Protein AF-A0A1E4ZGZ8-F1 (afdb_monomer_lite)

Secondary structure (DSSP, 8-state):
--------EEEEE-S----HHHHHHHHHHHHH-TT-SEEEEETTTTEEEEEEES-HHHHHHHHHHHHHHHT--

Foldseek 3Di:
DDDPPQDWDKDKDFPAQADPVLVVVLVVVVVVPPQFPDWDDDNVRNMIITTGGSDPVSVVVSVVVSCVSSVPD

pLDDT: mean 76.34, std 11.83, range [42.06, 89.0]

Radius of gyration: 13.15 Å; chains: 1; bounding box: 26×24×45 Å

Sequence (73 aa):
MSVYQVEEYYIYMDDLTISEDQEKELEKLFDDELLIEETEINREEGTITIDKFQDEGAAMDLEEKINE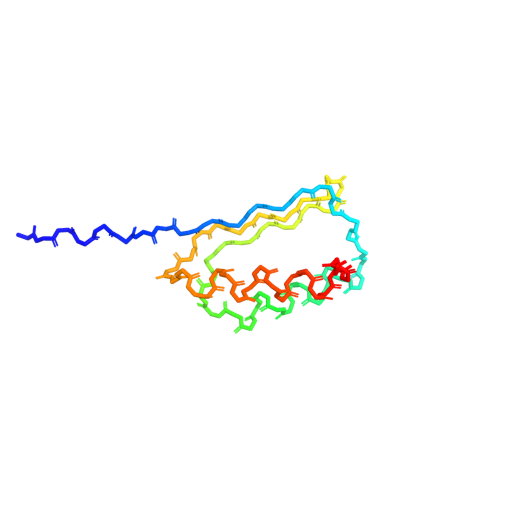VLGND

Structure (mmCIF, N/CA/C/O backbone):
data_AF-A0A1E4ZGZ8-F1
#
_entry.id   AF-A0A1E4ZGZ8-F1
#
loop_
_atom_site.group_PDB
_atom_site.id
_atom_site.type_symbol
_atom_site.label_atom_id
_atom_site.label_alt_id
_atom_site.label_comp_id
_atom_site.label_asym_id
_atom_site.label_entity_id
_atom_site.label_seq_id
_atom_site.pdbx_PDB_ins_code
_atom_site.Cartn_x
_atom_site.Cartn_y
_atom_site.Cartn_z
_atom_site.occupancy
_atom_site.B_iso_or_equiv
_atom_site.auth_seq_id
_atom_site.auth_comp_id
_atom_site.auth_asym_id
_atom_site.auth_atom_id
_atom_site.pdbx_PDB_model_num
ATOM 1 N N . MET A 1 1 ? 12.719 9.494 -35.487 1.00 44.19 1 MET A N 1
ATOM 2 C CA . MET A 1 1 ? 12.499 9.690 -34.042 1.00 44.19 1 MET A CA 1
ATOM 3 C C . MET A 1 1 ? 11.841 8.429 -33.539 1.00 44.19 1 MET A C 1
ATOM 5 O O . MET A 1 1 ? 10.730 8.150 -33.966 1.00 44.19 1 MET A O 1
ATOM 9 N N . SER A 1 2 ? 12.559 7.626 -32.760 1.00 42.06 2 SER A N 1
ATOM 10 C CA . SER A 1 2 ? 11.959 6.479 -32.081 1.00 42.06 2 SER A CA 1
ATOM 11 C C . SER A 1 2 ? 11.271 7.013 -30.832 1.00 42.06 2 SER A C 1
A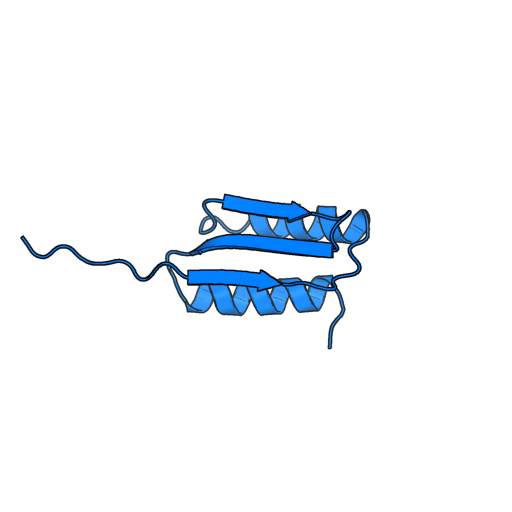TOM 13 O O . SER A 1 2 ? 11.926 7.637 -29.999 1.00 42.06 2 SER A O 1
ATOM 15 N N . VAL A 1 3 ? 9.953 6.854 -30.761 1.00 44.03 3 VAL A N 1
ATOM 16 C CA . VAL A 1 3 ? 9.180 7.079 -29.539 1.00 44.03 3 VAL A CA 1
ATOM 17 C C . VAL A 1 3 ? 9.448 5.854 -28.675 1.00 44.03 3 VAL A C 1
ATOM 19 O O . VAL A 1 3 ? 9.089 4.748 -29.070 1.00 44.03 3 VAL A O 1
ATOM 22 N N . TYR A 1 4 ? 10.166 6.025 -27.569 1.00 47.44 4 TYR A N 1
ATOM 23 C CA . TYR A 1 4 ? 10.247 4.984 -26.552 1.00 47.44 4 TYR A CA 1
ATOM 24 C C . TYR A 1 4 ? 8.877 4.953 -25.877 1.00 47.44 4 TYR A C 1
ATOM 26 O O . TYR A 1 4 ? 8.479 5.932 -25.250 1.00 47.44 4 TYR A O 1
ATOM 34 N N . GLN A 1 5 ? 8.118 3.888 -26.114 1.00 43.78 5 GLN A N 1
ATOM 35 C CA . GLN A 1 5 ? 6.904 3.615 -25.361 1.00 43.78 5 GLN A CA 1
ATOM 36 C C . GLN A 1 5 ? 7.389 3.076 -24.014 1.00 43.78 5 GLN A C 1
ATOM 38 O O . GLN A 1 5 ? 7.984 2.002 -23.972 1.00 43.78 5 GLN A O 1
ATOM 43 N N . VAL A 1 6 ? 7.282 3.890 -22.965 1.00 56.38 6 VAL A N 1
ATOM 44 C CA . VAL A 1 6 ? 7.548 3.441 -21.595 1.00 56.38 6 VAL A CA 1
ATOM 45 C C . VAL A 1 6 ? 6.389 2.516 -21.234 1.00 56.38 6 VAL A C 1
ATOM 47 O O . VAL A 1 6 ? 5.235 2.897 -21.427 1.00 56.38 6 VAL A O 1
ATOM 50 N N . GLU A 1 7 ? 6.682 1.284 -20.828 1.00 57.56 7 GLU A N 1
ATOM 51 C CA . GLU A 1 7 ? 5.669 0.409 -20.238 1.00 57.56 7 GLU A CA 1
ATOM 52 C C . GLU A 1 7 ? 5.309 0.996 -18.871 1.00 57.56 7 GLU A C 1
ATOM 54 O O . GLU A 1 7 ? 6.167 1.110 -18.001 1.00 57.56 7 GLU A O 1
ATOM 59 N N . GLU A 1 8 ? 4.068 1.460 -18.730 1.00 63.56 8 GLU A N 1
ATOM 60 C CA . GLU A 1 8 ? 3.526 1.949 -17.465 1.00 63.56 8 GLU A CA 1
ATOM 61 C C . GLU A 1 8 ? 2.983 0.738 -16.702 1.00 63.56 8 GLU A C 1
ATOM 63 O O . GLU A 1 8 ? 2.079 0.054 -17.191 1.00 63.56 8 GLU A O 1
ATOM 68 N N . TYR A 1 9 ? 3.552 0.453 -15.531 1.00 71.06 9 TYR A N 1
ATOM 69 C CA . TYR A 1 9 ? 3.020 -0.578 -14.638 1.00 71.06 9 TYR A CA 1
ATOM 70 C C . TYR A 1 9 ? 2.015 0.041 -13.670 1.00 71.06 9 TYR A C 1
ATOM 72 O O . TYR A 1 9 ? 2.060 1.242 -13.385 1.00 71.06 9 TYR A O 1
ATOM 80 N N . TYR A 1 10 ? 1.103 -0.799 -13.198 1.00 76.25 10 TYR A N 1
ATOM 81 C CA . TYR A 1 10 ? -0.039 -0.434 -12.374 1.00 76.25 10 TYR A CA 1
ATOM 82 C C . TYR A 1 10 ? -0.253 -1.514 -11.318 1.00 76.25 10 TYR A C 1
ATOM 84 O O . TYR A 1 10 ? -0.247 -2.702 -11.654 1.00 76.25 10 TYR A O 1
ATOM 92 N N . ILE A 1 11 ? -0.460 -1.100 -10.069 1.00 78.25 11 ILE A N 1
ATOM 93 C CA . ILE A 1 11 ? -0.810 -2.001 -8.967 1.00 78.25 11 ILE A CA 1
ATOM 94 C C . ILE A 1 11 ? -2.243 -1.698 -8.551 1.00 78.25 11 ILE A C 1
ATOM 96 O O . ILE A 1 11 ? -2.590 -0.552 -8.259 1.00 78.25 11 ILE A O 1
ATOM 100 N N . TYR A 1 12 ? -3.059 -2.748 -8.499 1.00 83.38 12 TYR A N 1
ATOM 101 C CA . TYR A 1 12 ? -4.403 -2.699 -7.946 1.00 83.38 12 TYR A CA 1
ATOM 102 C C . TYR A 1 12 ? -4.606 -3.841 -6.986 1.00 83.38 12 TYR A C 1
ATOM 104 O O . TYR A 1 12 ? -4.472 -5.007 -7.356 1.00 83.38 12 TYR A O 1
ATOM 112 N N . MET A 1 13 ? -4.960 -3.476 -5.765 1.00 83.44 13 MET A N 1
ATOM 113 C CA . MET A 1 13 ? -5.269 -4.415 -4.707 1.00 83.44 13 MET A CA 1
ATOM 114 C C . MET A 1 13 ? -6.654 -4.085 -4.163 1.00 83.44 13 MET A C 1
ATOM 116 O O . MET A 1 13 ? -6.958 -2.919 -3.896 1.00 83.44 13 MET A O 1
ATOM 120 N N . ASP A 1 14 ? -7.487 -5.109 -4.013 1.00 84.81 14 ASP A N 1
ATOM 121 C CA . ASP A 1 14 ? -8.844 -5.030 -3.481 1.00 84.81 14 ASP A CA 1
ATOM 122 C C . ASP A 1 14 ? -9.040 -5.967 -2.278 1.00 84.81 14 ASP A C 1
ATOM 124 O O . ASP A 1 14 ? -8.152 -6.735 -1.908 1.00 84.81 14 ASP A O 1
ATOM 128 N N . ASP A 1 15 ? -10.203 -5.850 -1.629 1.00 82.38 15 ASP A N 1
ATOM 129 C CA . ASP A 1 15 ? -10.588 -6.623 -0.435 1.00 82.38 15 ASP A CA 1
ATOM 130 C C . ASP A 1 15 ? -9.596 -6.484 0.743 1.00 82.38 15 ASP A C 1
ATOM 132 O O . ASP A 1 15 ? -9.428 -7.379 1.576 1.00 82.38 15 ASP A O 1
ATOM 136 N N . LEU A 1 16 ? -8.925 -5.331 0.831 1.00 81.88 16 LEU A N 1
ATOM 137 C CA . LEU A 1 16 ? -7.937 -5.047 1.863 1.00 81.88 16 LEU A CA 1
ATOM 138 C C . LEU A 1 16 ? -8.596 -4.464 3.112 1.00 81.88 16 LEU A C 1
ATOM 140 O O . LEU A 1 16 ? -9.324 -3.471 3.071 1.00 81.88 16 LEU A O 1
ATOM 144 N N . THR A 1 17 ? -8.269 -5.034 4.270 1.00 83.81 17 THR A N 1
ATOM 145 C CA . THR A 1 17 ? -8.627 -4.434 5.560 1.00 83.81 17 THR A CA 1
ATOM 146 C C . THR A 1 17 ? -7.515 -3.491 6.005 1.00 83.81 17 THR A C 1
ATOM 148 O O . THR A 1 17 ? -6.557 -3.913 6.645 1.00 83.81 17 THR A O 1
ATOM 151 N N . ILE A 1 18 ? -7.647 -2.209 5.661 1.00 82.12 18 ILE A N 1
ATOM 152 C CA . ILE A 1 18 ? -6.642 -1.179 5.951 1.00 82.12 18 ILE A CA 1
ATOM 153 C C . ILE A 1 18 ? -7.025 -0.427 7.233 1.00 82.12 18 ILE A C 1
ATOM 155 O O . ILE A 1 18 ? -8.068 0.228 7.314 1.00 82.12 18 ILE A O 1
ATOM 159 N N . SER A 1 19 ? -6.175 -0.513 8.253 1.00 88.00 19 SER A N 1
ATOM 160 C CA . SER A 1 19 ? -6.293 0.280 9.483 1.00 88.00 19 SER A CA 1
ATOM 161 C C . SER A 1 19 ? -5.693 1.687 9.338 1.00 88.00 19 SER A C 1
ATOM 163 O O . SER A 1 19 ? -4.902 1.943 8.436 1.00 88.00 19 SER A O 1
ATOM 165 N N . GLU A 1 20 ? -6.030 2.604 10.255 1.00 87.69 20 GLU A N 1
ATOM 166 C CA . GLU A 1 20 ? -5.431 3.957 10.305 1.00 87.69 20 GLU A CA 1
ATOM 167 C C . GLU A 1 20 ? -3.906 3.941 10.448 1.00 87.69 20 GLU A C 1
ATOM 169 O O . GLU A 1 20 ? -3.224 4.831 9.941 1.00 87.69 20 GLU A O 1
ATOM 174 N N . ASP A 1 21 ? -3.372 2.954 11.166 1.00 89.00 21 ASP A N 1
ATOM 175 C CA . ASP A 1 21 ? -1.931 2.821 11.350 1.00 89.00 21 ASP A CA 1
ATOM 176 C C . ASP A 1 21 ? -1.269 2.290 10.067 1.00 89.00 21 ASP A C 1
ATOM 178 O O . ASP A 1 21 ? -0.238 2.818 9.657 1.00 89.00 21 ASP A O 1
ATOM 182 N N . GLN A 1 22 ? -1.902 1.325 9.384 1.00 86.75 22 GLN A N 1
ATOM 183 C CA . GLN A 1 22 ? -1.424 0.788 8.102 1.00 86.75 22 GLN A CA 1
ATOM 184 C C . GLN A 1 22 ? -1.482 1.821 6.979 1.00 86.75 22 GLN A C 1
ATOM 186 O O . GLN A 1 22 ? -0.540 1.923 6.205 1.00 86.75 22 GLN A O 1
ATOM 191 N N . GLU A 1 23 ? -2.547 2.620 6.906 1.00 86.62 23 GLU A N 1
ATOM 192 C CA . GLU A 1 23 ? -2.654 3.725 5.948 1.00 86.62 23 GLU A CA 1
ATOM 193 C C . GLU A 1 23 ? -1.473 4.688 6.091 1.00 86.62 23 GLU A C 1
ATOM 195 O O . GLU A 1 23 ? -0.817 5.000 5.106 1.00 86.62 23 GLU A O 1
ATOM 200 N N . LYS A 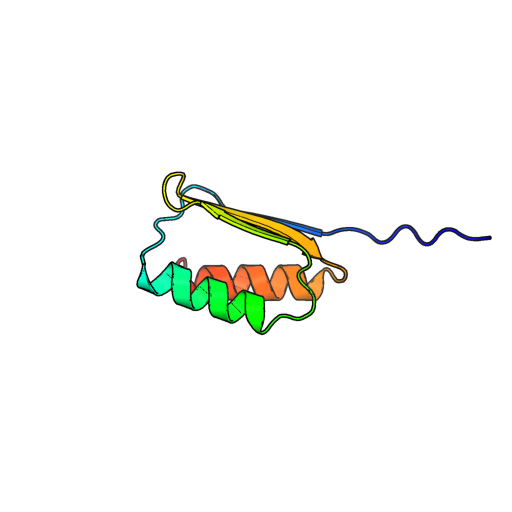1 24 ? -1.133 5.092 7.321 1.00 88.00 24 LYS A N 1
ATOM 201 C CA . LYS A 1 24 ? 0.017 5.977 7.561 1.00 88.00 24 LYS A CA 1
ATOM 202 C C . LYS A 1 24 ? 1.353 5.342 7.199 1.00 88.00 24 LYS A C 1
ATOM 204 O O . LYS A 1 24 ? 2.258 6.053 6.764 1.00 88.00 24 LYS A O 1
ATOM 209 N N . GLU A 1 25 ? 1.523 4.043 7.437 1.00 88.62 25 GLU A N 1
ATOM 210 C CA . GLU A 1 25 ? 2.738 3.341 7.016 1.00 88.62 25 GLU A CA 1
ATOM 211 C C . GLU A 1 25 ? 2.838 3.245 5.493 1.00 88.62 25 GLU A C 1
ATOM 213 O O . GLU A 1 25 ? 3.917 3.484 4.955 1.00 88.62 25 GLU A O 1
ATOM 218 N N . LEU A 1 26 ? 1.724 2.985 4.805 1.00 85.56 26 LEU A N 1
ATOM 219 C CA . LEU A 1 26 ? 1.646 2.957 3.345 1.00 85.56 26 LEU A CA 1
ATOM 220 C C . LEU A 1 26 ? 1.903 4.338 2.738 1.00 85.56 26 LEU A C 1
ATOM 222 O O . LEU A 1 26 ? 2.750 4.461 1.863 1.00 85.56 26 LEU A O 1
ATOM 226 N N . GLU A 1 27 ? 1.265 5.394 3.248 1.00 84.62 27 GLU A N 1
ATOM 227 C CA . GLU A 1 27 ? 1.533 6.775 2.824 1.00 84.62 27 GLU A CA 1
ATOM 228 C C . GLU A 1 27 ? 3.019 7.117 2.955 1.00 84.62 27 GLU A C 1
ATOM 230 O O . GLU A 1 27 ? 3.614 7.679 2.041 1.00 84.62 27 GLU A O 1
ATOM 235 N N . LYS A 1 28 ? 3.643 6.733 4.074 1.00 85.94 28 LYS A N 1
ATOM 236 C CA . LYS A 1 28 ? 5.070 6.966 4.296 1.00 85.94 28 LYS A CA 1
ATOM 237 C C . LYS A 1 28 ? 5.951 6.144 3.353 1.00 85.94 28 LYS A C 1
ATOM 239 O O . LYS A 1 28 ? 6.982 6.642 2.910 1.00 85.94 28 LYS A O 1
ATOM 244 N N . LEU A 1 29 ? 5.565 4.900 3.070 1.00 84.38 29 LEU A N 1
ATOM 245 C CA . LEU A 1 29 ? 6.243 4.048 2.099 1.00 84.38 29 LEU A CA 1
ATOM 246 C C . LEU A 1 29 ? 6.211 4.688 0.703 1.00 84.38 29 LEU A C 1
ATOM 248 O O . LEU A 1 29 ? 7.239 4.719 0.031 1.00 84.38 29 LEU A O 1
ATOM 252 N N . PHE A 1 30 ? 5.061 5.227 0.297 1.00 79.88 30 PHE A N 1
ATOM 253 C CA . PHE A 1 30 ? 4.889 5.877 -1.001 1.00 79.88 30 PHE A CA 1
ATOM 254 C C . PHE A 1 30 ? 5.635 7.213 -1.095 1.00 79.88 30 PHE A C 1
ATOM 256 O O . PHE A 1 30 ? 6.226 7.500 -2.130 1.00 79.88 30 PHE A O 1
ATOM 263 N N . ASP A 1 31 ? 5.688 7.990 -0.009 1.00 78.38 31 ASP A N 1
ATOM 264 C CA . ASP A 1 31 ? 6.448 9.249 0.051 1.00 78.38 31 ASP A CA 1
ATOM 265 C C . ASP A 1 31 ? 7.972 9.031 -0.086 1.00 78.38 31 ASP A C 1
ATOM 267 O O . ASP A 1 31 ? 8.681 9.877 -0.638 1.00 78.38 31 ASP A O 1
ATOM 271 N N . ASP A 1 32 ? 8.493 7.903 0.415 1.00 76.56 32 ASP A N 1
ATOM 272 C CA . ASP A 1 32 ? 9.911 7.535 0.283 1.00 76.56 32 ASP A CA 1
ATOM 273 C C . ASP A 1 32 ? 10.246 6.987 -1.126 1.00 76.56 32 ASP A C 1
ATOM 275 O O . ASP A 1 32 ? 11.388 7.100 -1.590 1.00 76.56 32 ASP A O 1
ATOM 279 N N . GLU A 1 33 ? 9.265 6.423 -1.834 1.00 70.69 33 GLU A N 1
ATOM 280 C CA . GLU A 1 33 ? 9.415 5.853 -3.177 1.00 70.69 33 GLU A CA 1
ATOM 281 C C . GLU A 1 33 ? 9.219 6.931 -4.260 1.00 70.69 33 GLU A C 1
ATOM 283 O O . GLU A 1 33 ? 8.149 7.118 -4.831 1.00 70.69 33 GLU A O 1
ATOM 288 N N . LEU A 1 34 ? 10.319 7.610 -4.613 1.00 63.06 34 LEU A N 1
ATOM 289 C CA . LEU A 1 34 ? 10.417 8.658 -5.654 1.00 63.06 34 LEU A CA 1
ATOM 290 C C . LEU A 1 34 ? 9.926 8.260 -7.065 1.00 63.06 34 LEU A C 1
ATOM 292 O O . LEU A 1 34 ? 9.976 9.082 -7.984 1.00 63.06 34 LEU A O 1
ATOM 296 N N . LEU A 1 35 ? 9.545 7.001 -7.265 1.00 65.81 35 LEU A N 1
ATOM 297 C CA . LEU A 1 35 ? 9.141 6.427 -8.546 1.00 65.81 35 LEU A CA 1
ATOM 298 C C . LEU A 1 35 ? 7.630 6.470 -8.777 1.00 65.81 35 LEU A C 1
ATOM 300 O O . LEU A 1 35 ? 7.199 6.197 -9.897 1.00 65.81 35 LEU A O 1
ATOM 304 N N . ILE A 1 36 ? 6.849 6.806 -7.751 1.00 68.00 36 ILE A N 1
ATOM 305 C CA . ILE A 1 36 ? 5.393 6.796 -7.814 1.00 68.00 36 ILE A CA 1
ATOM 306 C C . ILE A 1 36 ? 4.897 8.197 -8.173 1.00 68.00 36 ILE A C 1
ATOM 308 O O . ILE A 1 36 ? 5.142 9.162 -7.449 1.00 68.00 36 ILE A O 1
ATOM 312 N N . GLU A 1 37 ? 4.216 8.329 -9.313 1.00 69.88 37 GLU A N 1
ATOM 313 C CA . GLU A 1 37 ? 3.616 9.613 -9.697 1.00 69.88 37 GLU A CA 1
ATOM 314 C C . GLU A 1 37 ? 2.264 9.845 -9.018 1.00 69.88 37 GLU A C 1
ATOM 316 O O . GLU A 1 37 ? 1.949 10.986 -8.672 1.00 69.88 37 GLU A O 1
ATOM 321 N N . GLU A 1 38 ? 1.462 8.791 -8.847 1.00 75.44 38 GLU A N 1
ATOM 322 C CA . GLU A 1 38 ? 0.104 8.900 -8.324 1.00 75.44 38 GLU A CA 1
ATOM 323 C C . GLU A 1 38 ? -0.283 7.654 -7.514 1.00 75.44 38 GLU A C 1
ATOM 325 O O . GLU A 1 38 ? -0.093 6.515 -7.939 1.00 75.44 38 GLU A O 1
ATOM 330 N N . THR A 1 39 ? -0.811 7.863 -6.308 1.00 78.00 39 THR A N 1
ATOM 331 C CA . THR A 1 39 ? -1.303 6.793 -5.429 1.00 78.00 39 THR A CA 1
ATOM 332 C C . THR A 1 39 ? -2.641 7.191 -4.842 1.00 78.00 39 THR A C 1
ATOM 334 O O . THR A 1 39 ? -2.811 8.318 -4.377 1.00 78.00 39 THR A O 1
ATOM 337 N N . GLU A 1 40 ? -3.571 6.248 -4.815 1.00 84.31 40 GLU A N 1
ATOM 338 C CA . GLU A 1 40 ? -4.876 6.398 -4.197 1.00 84.31 40 GLU A CA 1
ATOM 339 C C . GLU A 1 40 ? -5.130 5.221 -3.251 1.00 84.31 40 GLU A C 1
ATOM 341 O O . GLU A 1 40 ? -5.175 4.060 -3.660 1.00 84.31 40 GLU A O 1
ATOM 346 N N . ILE A 1 41 ? -5.296 5.528 -1.964 1.00 83.69 41 ILE A N 1
ATOM 347 C CA . ILE A 1 41 ? -5.709 4.568 -0.939 1.00 83.69 41 ILE A CA 1
ATOM 348 C C . ILE A 1 41 ? -7.156 4.892 -0.580 1.00 83.69 41 ILE A C 1
ATOM 350 O O . ILE A 1 41 ? -7.442 5.976 -0.070 1.00 83.69 41 ILE A O 1
ATOM 354 N N . ASN A 1 42 ? -8.074 3.955 -0.805 1.00 84.12 42 ASN A N 1
ATOM 355 C CA . ASN A 1 42 ? -9.469 4.110 -0.423 1.00 84.12 42 ASN A CA 1
ATOM 356 C C . ASN A 1 42 ? -9.833 3.112 0.679 1.00 84.12 42 ASN A C 1
ATOM 358 O O . ASN A 1 42 ? -10.175 1.956 0.436 1.00 84.12 42 ASN A O 1
ATOM 362 N N . ARG A 1 43 ? -9.784 3.579 1.928 1.00 80.56 43 ARG A N 1
ATOM 363 C CA . ARG A 1 43 ? -10.120 2.772 3.110 1.00 80.56 43 ARG A CA 1
ATOM 364 C C . ARG A 1 43 ? -11.578 2.343 3.196 1.00 80.56 43 ARG A C 1
ATOM 366 O O . ARG A 1 43 ? -11.854 1.314 3.803 1.00 80.56 43 ARG A O 1
ATOM 373 N N . GLU A 1 44 ? -12.508 3.140 2.670 1.00 82.12 44 GLU A N 1
ATOM 374 C CA . GLU A 1 44 ? -13.931 2.782 2.702 1.00 82.12 44 GLU A CA 1
ATOM 375 C C . GLU A 1 44 ? -14.223 1.613 1.759 1.00 82.12 44 GLU A C 1
ATOM 377 O O . GLU A 1 44 ? -15.051 0.759 2.074 1.00 82.12 44 GLU A O 1
ATOM 382 N N . GLU A 1 45 ? -13.516 1.568 0.629 1.00 83.56 45 GLU A N 1
ATOM 383 C CA . GLU A 1 45 ? -13.628 0.499 -0.365 1.00 83.56 45 GLU A CA 1
ATOM 384 C C . GLU A 1 45 ? -12.633 -0.649 -0.134 1.00 83.56 45 GLU A C 1
ATOM 386 O O . GLU A 1 45 ? -12.818 -1.725 -0.698 1.00 83.56 45 GLU A O 1
ATOM 391 N N . GLY A 1 46 ? -11.617 -0.455 0.713 1.00 83.38 46 GLY A N 1
ATOM 392 C CA . GLY A 1 46 ? -10.564 -1.443 0.950 1.00 83.38 46 GLY A CA 1
ATOM 393 C C . GLY A 1 46 ? -9.682 -1.654 -0.279 1.00 83.38 46 GLY A C 1
ATOM 394 O O . GLY A 1 46 ? -9.301 -2.785 -0.576 1.00 83.38 46 GLY A O 1
ATOM 395 N N . THR A 1 47 ? -9.406 -0.583 -1.023 1.00 85.00 47 THR A N 1
ATOM 396 C CA . THR A 1 47 ? -8.651 -0.640 -2.277 1.00 85.00 47 THR A CA 1
ATOM 397 C C . THR A 1 47 ? -7.404 0.235 -2.220 1.00 85.00 47 THR A C 1
ATOM 399 O O . THR A 1 47 ? -7.397 1.311 -1.617 1.00 85.00 47 THR A O 1
ATOM 402 N 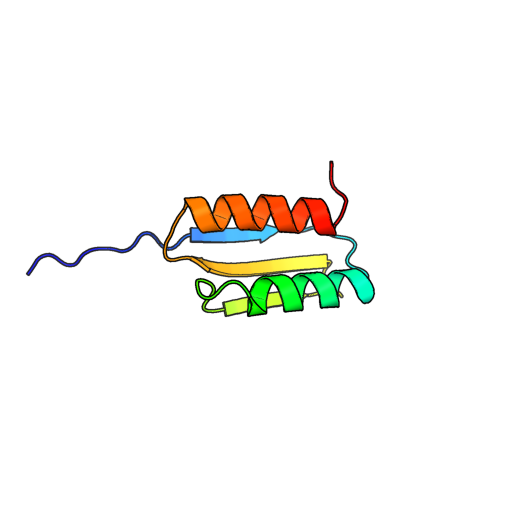N . ILE A 1 48 ? -6.332 -0.239 -2.854 1.00 83.12 48 ILE A N 1
ATOM 403 C CA . ILE A 1 48 ? -5.111 0.531 -3.103 1.00 83.12 48 ILE A CA 1
ATOM 404 C C . ILE A 1 48 ? -4.870 0.519 -4.604 1.00 83.12 48 ILE A C 1
ATOM 406 O O . ILE A 1 48 ? -4.815 -0.543 -5.226 1.00 83.12 48 ILE A O 1
ATOM 410 N N . THR A 1 49 ? -4.734 1.711 -5.168 1.00 83.56 49 THR A N 1
ATOM 411 C CA . THR A 1 49 ? -4.484 1.932 -6.586 1.00 83.56 49 THR A CA 1
ATOM 412 C C . THR A 1 49 ? -3.211 2.745 -6.738 1.00 83.56 49 THR A C 1
ATOM 414 O O . THR A 1 49 ? -3.091 3.822 -6.157 1.00 83.56 49 THR A O 1
ATOM 417 N N . ILE A 1 50 ? -2.254 2.238 -7.509 1.00 80.44 50 ILE A N 1
ATOM 418 C CA . ILE A 1 50 ? -0.987 2.928 -7.757 1.00 80.44 50 ILE A CA 1
ATOM 419 C C . ILE A 1 50 ? -0.806 3.050 -9.258 1.00 80.44 50 ILE A C 1
ATOM 421 O O . ILE A 1 50 ? -0.612 2.049 -9.954 1.00 80.44 50 ILE A O 1
ATOM 425 N N . ASP A 1 51 ? -0.912 4.287 -9.738 1.00 71.94 51 ASP A N 1
ATOM 426 C CA . ASP A 1 51 ? -0.871 4.621 -11.152 1.00 71.94 51 ASP A CA 1
ATOM 427 C C . ASP A 1 51 ? 0.521 5.154 -11.514 1.00 71.94 51 ASP A C 1
ATOM 429 O O . ASP A 1 51 ? 1.038 6.095 -10.908 1.00 71.94 51 ASP A O 1
ATOM 433 N N . LYS A 1 52 ? 1.098 4.543 -12.556 1.00 66.88 52 LYS A N 1
ATOM 434 C CA . LYS A 1 52 ? 2.394 4.851 -13.180 1.00 66.88 52 LYS A CA 1
ATOM 435 C C . LYS A 1 52 ? 3.637 4.509 -12.355 1.00 66.88 52 LYS A C 1
ATOM 437 O O . LYS A 1 52 ? 4.214 5.346 -11.662 1.00 66.88 52 LYS A O 1
ATOM 442 N N . PHE A 1 53 ? 4.164 3.317 -12.605 1.00 67.56 53 PHE A N 1
ATOM 443 C CA . PHE A 1 53 ? 5.582 3.031 -12.388 1.00 67.56 53 PHE A CA 1
ATOM 444 C C . PHE A 1 53 ? 6.381 3.217 -13.673 1.00 67.56 53 PHE A C 1
ATOM 446 O O . PHE A 1 53 ? 5.929 2.863 -14.763 1.00 67.56 53 PHE A O 1
ATOM 453 N N . GLN A 1 54 ? 7.612 3.705 -13.520 1.00 64.88 54 GLN A N 1
ATOM 454 C CA . GLN A 1 54 ? 8.605 3.748 -14.598 1.00 64.88 54 GLN A CA 1
ATOM 455 C C . GLN A 1 54 ? 9.470 2.472 -14.667 1.00 64.88 54 GLN A C 1
ATOM 457 O O . GLN A 1 54 ? 10.296 2.355 -15.573 1.00 64.88 54 GLN A O 1
ATOM 462 N N . ASP A 1 55 ? 9.297 1.538 -13.722 1.00 74.75 55 ASP A N 1
ATOM 463 C CA . ASP A 1 55 ? 10.091 0.313 -13.573 1.00 74.75 55 ASP A CA 1
ATOM 464 C C . ASP A 1 55 ? 9.241 -0.853 -13.018 1.00 74.75 55 ASP A C 1
ATOM 466 O O . ASP A 1 55 ? 8.559 -0.698 -12.006 1.00 74.75 55 ASP A O 1
ATOM 470 N N . GLU A 1 56 ? 9.286 -2.018 -13.680 1.00 73.56 56 GLU A N 1
ATOM 471 C CA . GLU A 1 56 ? 8.553 -3.242 -13.287 1.00 73.56 56 GLU A CA 1
ATOM 472 C C . GLU A 1 56 ? 9.018 -3.793 -11.935 1.00 73.56 56 GLU A C 1
ATOM 474 O O . GLU A 1 56 ? 8.208 -4.249 -11.131 1.00 73.56 56 GLU A O 1
ATOM 479 N N . GLY A 1 57 ? 10.329 -3.746 -11.681 1.00 75.44 57 GLY A N 1
ATOM 480 C CA . GLY A 1 57 ? 10.920 -4.260 -10.450 1.00 75.44 57 GLY A CA 1
ATOM 481 C C . GLY A 1 57 ? 10.475 -3.443 -9.246 1.00 75.44 57 GLY A C 1
ATOM 482 O O . GLY A 1 57 ? 10.090 -4.013 -8.233 1.00 75.44 57 GLY A O 1
ATOM 483 N N . ALA A 1 58 ? 10.430 -2.119 -9.389 1.00 75.50 58 ALA A N 1
ATOM 484 C CA . ALA A 1 58 ? 9.888 -1.240 -8.359 1.00 75.50 58 ALA A CA 1
ATOM 485 C C . ALA A 1 58 ? 8.406 -1.521 -8.068 1.00 75.50 58 ALA A C 1
ATOM 487 O O . ALA A 1 58 ? 8.005 -1.485 -6.909 1.00 75.50 58 ALA A O 1
ATOM 488 N N . ALA A 1 59 ? 7.600 -1.831 -9.091 1.00 77.88 59 ALA A N 1
ATOM 489 C CA . ALA A 1 59 ? 6.199 -2.200 -8.892 1.00 77.88 59 ALA A CA 1
ATOM 490 C C . ALA A 1 59 ? 6.066 -3.511 -8.098 1.00 77.88 59 ALA A C 1
ATOM 492 O O . ALA A 1 59 ? 5.322 -3.564 -7.121 1.00 77.88 59 ALA A O 1
ATOM 493 N N . MET A 1 60 ? 6.833 -4.543 -8.461 1.00 79.69 60 MET A N 1
ATOM 494 C CA . MET A 1 60 ? 6.845 -5.814 -7.725 1.00 79.69 60 MET A CA 1
ATOM 495 C C . MET A 1 60 ? 7.338 -5.654 -6.281 1.00 79.69 60 MET A C 1
ATOM 497 O O . MET A 1 60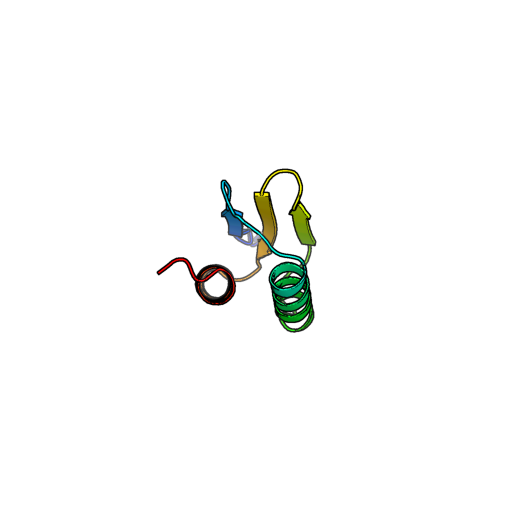 ? 6.697 -6.152 -5.358 1.00 79.69 60 MET A O 1
ATOM 501 N N . ASP A 1 61 ? 8.447 -4.937 -6.075 1.00 84.19 61 ASP A N 1
ATOM 502 C CA . ASP A 1 61 ? 9.006 -4.684 -4.743 1.00 84.19 61 ASP A CA 1
ATOM 503 C C . ASP A 1 61 ? 8.011 -3.903 -3.871 1.00 84.19 61 ASP A C 1
ATOM 505 O O . ASP A 1 61 ? 7.894 -4.148 -2.670 1.00 84.19 61 ASP A O 1
ATOM 509 N N . LEU A 1 62 ? 7.279 -2.951 -4.458 1.00 81.94 62 LEU A N 1
ATOM 510 C CA . LEU A 1 62 ? 6.273 -2.185 -3.735 1.00 81.94 62 LEU A CA 1
ATOM 511 C C . LEU A 1 62 ? 5.059 -3.045 -3.378 1.00 81.94 62 LEU A C 1
ATOM 513 O O . LEU A 1 62 ? 4.590 -2.971 -2.248 1.00 81.94 62 LEU A O 1
ATOM 517 N N . GLU A 1 63 ? 4.570 -3.875 -4.300 1.00 83.19 63 GLU A N 1
ATOM 518 C CA . GLU A 1 63 ? 3.481 -4.820 -4.032 1.00 83.19 63 GLU A CA 1
ATOM 519 C C . GLU A 1 63 ? 3.830 -5.763 -2.868 1.00 83.19 63 GLU A C 1
ATOM 521 O O . GLU A 1 63 ? 3.010 -5.980 -1.973 1.00 83.19 63 GLU A O 1
ATOM 526 N N . GLU A 1 64 ? 5.063 -6.277 -2.828 1.00 85.88 64 GLU A N 1
ATOM 527 C CA . GLU A 1 64 ? 5.558 -7.105 -1.722 1.00 85.88 64 GLU A CA 1
ATOM 528 C C . GLU A 1 64 ? 5.560 -6.325 -0.400 1.00 85.88 64 GLU A C 1
ATOM 530 O O . GLU A 1 64 ? 4.981 -6.781 0.588 1.00 85.88 64 GLU A O 1
ATOM 535 N N . LYS A 1 65 ? 6.103 -5.100 -0.388 1.00 85.38 65 LYS A N 1
ATOM 536 C CA . LYS A 1 65 ? 6.102 -4.240 0.808 1.00 85.38 65 LYS A CA 1
ATOM 537 C C . LYS A 1 65 ? 4.689 -3.892 1.286 1.00 85.38 65 LYS A C 1
ATOM 539 O O . LYS A 1 65 ? 4.453 -3.835 2.491 1.00 85.38 65 LYS A O 1
ATOM 544 N N . ILE A 1 66 ? 3.745 -3.655 0.373 1.00 84.56 66 ILE A N 1
ATOM 545 C CA . ILE A 1 66 ? 2.342 -3.393 0.724 1.00 84.56 66 ILE A CA 1
ATOM 546 C C . ILE A 1 66 ? 1.747 -4.623 1.414 1.00 84.56 66 ILE A C 1
ATOM 548 O O . ILE A 1 66 ? 1.126 -4.487 2.467 1.00 84.56 66 ILE A O 1
ATOM 552 N N . ASN A 1 67 ? 1.974 -5.826 0.880 1.00 83.50 67 ASN A N 1
ATOM 553 C CA . ASN A 1 67 ? 1.514 -7.064 1.510 1.00 83.50 67 ASN A CA 1
ATOM 554 C C . ASN A 1 67 ? 2.156 -7.302 2.887 1.00 83.50 67 ASN A C 1
ATOM 556 O O . ASN A 1 67 ? 1.445 -7.702 3.811 1.00 83.50 67 ASN A O 1
ATOM 560 N N . GLU A 1 68 ? 3.444 -6.982 3.065 1.00 87.00 68 GLU A N 1
ATOM 561 C CA . GLU A 1 68 ? 4.115 -7.039 4.373 1.00 87.00 68 GLU A CA 1
ATOM 562 C C . GLU A 1 68 ? 3.468 -6.094 5.400 1.00 87.00 68 GLU A C 1
ATOM 564 O O . GLU A 1 68 ? 3.176 -6.512 6.523 1.00 87.00 68 GLU A O 1
ATOM 569 N N . VAL A 1 69 ? 3.197 -4.835 5.025 1.00 85.88 69 VAL A N 1
ATOM 570 C CA . VAL A 1 69 ? 2.526 -3.846 5.899 1.00 85.88 69 VAL A CA 1
ATOM 571 C C . VAL A 1 69 ? 1.101 -4.288 6.243 1.00 85.88 69 VAL A C 1
ATOM 573 O O . VAL A 1 69 ? 0.618 -4.112 7.369 1.00 85.88 69 VAL A O 1
ATOM 576 N N . LEU A 1 70 ? 0.408 -4.890 5.280 1.00 82.25 70 LEU A N 1
ATOM 577 C CA . LEU A 1 70 ? -0.944 -5.399 5.479 1.00 82.25 70 LEU A CA 1
ATOM 578 C C . LEU A 1 70 ? -0.973 -6.718 6.266 1.00 82.25 70 LEU A C 1
ATOM 580 O O . LEU A 1 70 ? -2.006 -7.046 6.851 1.00 82.25 70 LEU A O 1
ATOM 584 N N . GLY A 1 71 ? 0.154 -7.429 6.355 1.00 79.06 71 GLY A N 1
ATOM 585 C CA . GLY A 1 71 ? 0.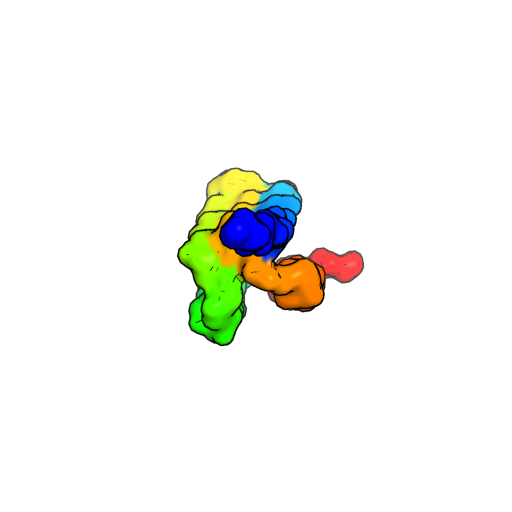264 -8.728 7.017 1.00 79.06 71 GLY A CA 1
ATOM 586 C C . GLY A 1 71 ? -0.426 -9.861 6.250 1.00 79.06 71 GLY A C 1
ATOM 587 O O . GLY A 1 71 ? -0.872 -10.827 6.872 1.00 79.06 71 GLY A O 1
ATOM 588 N N . ASN A 1 72 ? -0.548 -9.722 4.927 1.00 66.06 72 ASN A N 1
ATOM 589 C CA . ASN A 1 72 ? -1.090 -10.738 4.026 1.00 66.06 72 ASN A CA 1
ATOM 590 C C . ASN A 1 72 ? 0.052 -11.671 3.570 1.00 66.06 72 ASN A C 1
ATOM 592 O O . ASN A 1 72 ? 0.653 -11.434 2.527 1.00 66.06 72 ASN A O 1
ATOM 596 N N . ASP A 1 73 ? 0.365 -12.694 4.374 1.00 55.03 73 ASP A N 1
ATOM 597 C CA . ASP A 1 73 ? 1.348 -13.767 4.086 1.00 55.03 73 ASP A CA 1
ATOM 598 C C . ASP A 1 73 ? 0.641 -15.058 3.617 1.00 55.03 73 ASP A C 1
ATOM 600 O O . ASP A 1 73 ? -0.337 -15.478 4.290 1.00 55.03 73 ASP A O 1
#